Protein AF-A0A1J3FU46-F1 (afdb_monomer_lite)

Sequence (114 aa):
DDNSQCLSGSCDQKKKFPVMIVALVASAVVVALVALSLFLVFRKKKASSHVEATPRSPTTPLANVASTGISETSIETKRKRFTYSEVMQMTNNFQRALGEGGFGIVYHGNINGS

Structure (mmCIF, N/CA/C/O backbone):
data_AF-A0A1J3FU46-F1
#
_entry.id   AF-A0A1J3FU46-F1
#
loop_
_atom_site.group_PDB
_atom_site.id
_atom_site.type_symbol
_atom_site.label_atom_id
_atom_site.label_alt_id
_atom_site.label_comp_id
_atom_site.label_asym_id
_atom_site.label_entity_id
_atom_site.label_seq_id
_atom_site.pdbx_PDB_ins_code
_atom_site.Cartn_x
_atom_site.Cartn_y
_atom_site.Cartn_z
_atom_site.occupancy
_atom_site.B_iso_or_equiv
_atom_site.auth_seq_id
_atom_site.auth_comp_id
_atom_site.auth_asym_id
_atom_site.auth_atom_id
_atom_site.pdbx_PDB_model_num
ATOM 1 N N . ASP A 1 1 ? 51.677 -38.259 -35.559 1.00 41.69 1 ASP A N 1
ATOM 2 C CA . ASP A 1 1 ? 51.617 -37.342 -36.707 1.00 41.69 1 ASP A CA 1
ATOM 3 C C . ASP A 1 1 ? 50.624 -36.237 -36.441 1.00 41.69 1 ASP A C 1
ATOM 5 O O . ASP A 1 1 ? 49.433 -36.464 -36.252 1.00 41.69 1 ASP A O 1
ATOM 9 N N . ASP A 1 2 ? 51.215 -35.066 -36.280 1.00 46.03 2 ASP A N 1
ATOM 10 C CA . ASP A 1 2 ? 50.718 -33.869 -35.632 1.00 46.03 2 ASP A CA 1
ATOM 11 C C . ASP A 1 2 ? 49.887 -32.955 -36.547 1.00 46.03 2 ASP A C 1
ATOM 13 O O . ASP A 1 2 ? 50.133 -32.829 -37.742 1.00 46.03 2 ASP A O 1
ATOM 17 N N . ASN A 1 3 ? 48.929 -32.274 -35.913 1.00 53.28 3 ASN A N 1
ATOM 18 C CA . ASN A 1 3 ? 48.731 -30.823 -35.952 1.00 53.28 3 ASN A CA 1
ATOM 19 C C . ASN A 1 3 ? 48.934 -30.075 -37.287 1.00 53.28 3 ASN A C 1
ATOM 21 O O . ASN A 1 3 ? 50.060 -29.825 -37.708 1.00 53.28 3 ASN A O 1
ATOM 25 N N . SER A 1 4 ? 47.849 -29.519 -37.835 1.00 46.62 4 SER A N 1
ATOM 26 C CA . SER A 1 4 ? 47.632 -28.056 -37.891 1.00 46.62 4 SER A CA 1
ATOM 27 C C . SER A 1 4 ? 46.512 -27.717 -38.880 1.00 46.62 4 SER A C 1
ATOM 29 O O . SER A 1 4 ? 46.714 -27.516 -40.075 1.00 46.62 4 SER A O 1
ATOM 31 N N . GLN A 1 5 ? 45.290 -27.598 -38.360 1.00 42.50 5 GLN A N 1
ATOM 32 C CA . GLN A 1 5 ? 44.296 -26.749 -39.007 1.00 42.50 5 GLN A CA 1
ATOM 33 C C . GLN A 1 5 ? 44.757 -25.310 -38.789 1.00 42.50 5 GLN A C 1
ATOM 35 O O . GLN A 1 5 ? 44.608 -24.750 -37.703 1.00 42.50 5 GLN A O 1
ATOM 40 N N . CYS A 1 6 ? 45.409 -24.755 -39.808 1.00 43.12 6 CYS A N 1
ATOM 41 C CA . CYS A 1 6 ? 45.864 -23.377 -39.826 1.00 43.12 6 CYS A CA 1
ATOM 42 C C . CYS A 1 6 ? 44.670 -22.442 -39.619 1.00 43.12 6 CYS A C 1
ATOM 44 O O . CYS A 1 6 ? 43.856 -22.213 -40.513 1.00 43.12 6 CYS A O 1
ATOM 46 N N . LEU A 1 7 ? 44.592 -21.917 -38.399 1.00 48.31 7 LEU A N 1
ATOM 47 C CA . LEU A 1 7 ? 43.796 -20.763 -38.035 1.00 48.31 7 LEU A CA 1
ATOM 48 C C . LEU A 1 7 ? 44.147 -19.600 -38.963 1.00 48.31 7 LEU A C 1
ATOM 50 O O . LEU A 1 7 ? 45.314 -19.254 -39.125 1.00 48.31 7 LEU A O 1
ATOM 54 N N . SER A 1 8 ? 43.086 -19.044 -39.545 1.00 45.75 8 SER A N 1
ATOM 55 C CA . SER A 1 8 ? 42.919 -17.682 -40.045 1.00 45.75 8 SER A CA 1
ATOM 56 C C . SER A 1 8 ? 44.175 -16.996 -40.570 1.00 45.75 8 SER A C 1
ATOM 58 O O . SER A 1 8 ? 45.016 -16.508 -39.817 1.00 45.75 8 SER A O 1
ATOM 60 N N . GLY A 1 9 ? 44.220 -16.906 -41.899 1.00 40.44 9 GLY A N 1
ATOM 61 C CA . GLY A 1 9 ? 45.222 -16.183 -42.659 1.00 40.44 9 GLY A CA 1
ATOM 62 C C . GLY A 1 9 ? 45.630 -14.855 -42.025 1.00 40.44 9 GLY A C 1
ATOM 63 O O . GLY A 1 9 ? 44.808 -14.033 -41.622 1.00 40.44 9 GLY A O 1
ATOM 64 N N . SER A 1 10 ? 46.947 -14.676 -41.989 1.00 54.00 10 SER A N 1
ATOM 65 C CA . SER A 1 10 ? 47.622 -13.394 -41.869 1.00 54.00 10 SER A CA 1
ATOM 66 C C . SER A 1 10 ? 46.987 -12.386 -42.831 1.00 54.00 10 SER A C 1
ATOM 68 O O . SER A 1 10 ? 47.178 -12.466 -44.045 1.00 54.00 10 SER A O 1
ATOM 70 N N . CYS A 1 11 ? 46.213 -11.444 -42.295 1.00 48.00 11 CYS A N 1
ATOM 71 C CA . CYS A 1 11 ? 45.801 -10.265 -43.041 1.00 48.00 11 CYS A CA 1
ATOM 72 C C . CYS A 1 11 ? 46.848 -9.175 -42.823 1.00 48.00 11 CYS A C 1
ATOM 74 O O . CYS A 1 11 ? 46.941 -8.572 -41.754 1.00 48.00 11 CYS A O 1
ATOM 76 N N . ASP A 1 12 ? 47.631 -8.960 -43.876 1.00 47.19 12 ASP A N 1
ATOM 77 C CA . ASP A 1 12 ? 48.504 -7.818 -44.119 1.00 47.19 12 ASP A CA 1
ATOM 78 C C . ASP A 1 12 ? 48.023 -6.525 -43.429 1.00 47.19 12 ASP A C 1
ATOM 80 O O . ASP A 1 12 ? 47.017 -5.918 -43.808 1.00 47.19 12 ASP A O 1
ATOM 84 N N . GLN A 1 13 ? 48.793 -6.033 -42.456 1.00 55.44 13 GLN A N 1
ATOM 85 C CA . GLN A 1 13 ? 48.631 -4.673 -41.945 1.00 55.44 13 GLN A CA 1
ATOM 86 C C . GLN A 1 13 ? 49.185 -3.672 -42.965 1.00 55.44 13 GLN A C 1
ATOM 88 O O . GLN A 1 13 ? 50.327 -3.223 -42.874 1.00 55.44 13 GLN A O 1
ATOM 93 N N . LYS A 1 14 ? 48.370 -3.298 -43.957 1.00 52.94 14 LYS A N 1
ATOM 94 C CA . LYS A 1 14 ? 48.710 -2.259 -44.942 1.00 52.94 14 LYS A CA 1
ATOM 95 C C . LYS A 1 14 ? 47.691 -1.114 -44.883 1.00 52.94 14 LYS A C 1
ATOM 97 O O . LYS A 1 14 ? 46.681 -1.096 -45.571 1.00 52.94 14 LYS A O 1
ATOM 102 N N . LYS A 1 15 ? 48.023 -0.162 -43.997 1.00 57.56 15 LYS A N 1
ATOM 103 C CA . LYS A 1 15 ? 47.590 1.249 -43.862 1.00 57.56 15 LYS A CA 1
ATOM 104 C C . LYS A 1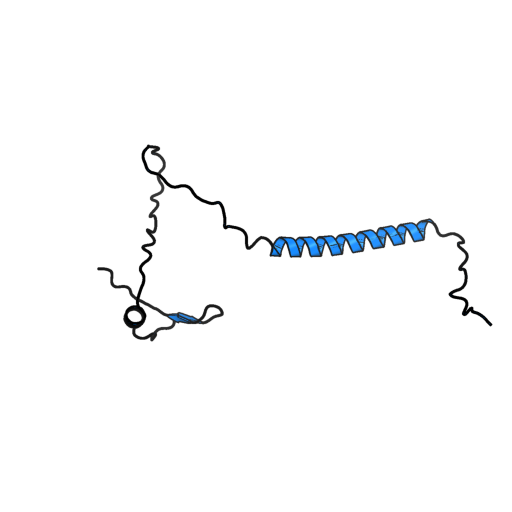 15 ? 46.086 1.575 -43.929 1.00 57.56 15 LYS A C 1
ATOM 106 O O . LYS A 1 15 ? 45.590 1.868 -45.007 1.00 57.56 15 LYS A O 1
ATOM 111 N N . LYS A 1 16 ? 45.457 1.778 -42.753 1.00 54.50 16 LYS A N 1
ATOM 112 C CA . LYS A 1 16 ? 44.463 2.853 -42.461 1.00 54.50 16 LYS A CA 1
ATOM 113 C C . LYS A 1 16 ? 44.500 3.250 -40.968 1.00 54.50 16 LYS A C 1
ATOM 115 O O . LYS A 1 16 ? 43.511 3.122 -40.252 1.00 54.50 16 LYS A O 1
ATOM 120 N N . PHE A 1 17 ? 45.652 3.738 -40.498 1.00 58.19 17 PHE A N 1
ATOM 121 C CA . PHE A 1 17 ? 45.865 4.216 -39.118 1.00 58.19 17 PHE A CA 1
ATOM 122 C C . PHE A 1 17 ? 44.756 5.148 -38.562 1.00 58.19 17 PHE A C 1
ATOM 124 O O . PHE A 1 17 ? 44.372 4.949 -37.412 1.00 58.19 17 PHE A O 1
ATOM 131 N N . PRO A 1 18 ? 44.161 6.097 -39.325 1.00 61.50 18 PRO A N 1
ATOM 132 C CA . PRO A 1 18 ? 43.103 6.944 -38.765 1.00 61.50 18 PRO A CA 1
ATOM 133 C C . PRO A 1 18 ? 41.774 6.205 -38.545 1.00 61.50 18 PRO A C 1
ATOM 135 O O . PRO A 1 18 ? 41.044 6.536 -37.619 1.00 61.50 18 PRO A O 1
ATOM 138 N N . VAL A 1 19 ? 41.451 5.179 -39.342 1.00 65.00 19 VAL A N 1
ATOM 139 C CA . VAL A 1 19 ? 40.153 4.481 -39.253 1.00 65.00 19 VAL A CA 1
ATOM 140 C C . VAL A 1 19 ? 40.101 3.562 -38.035 1.00 65.00 19 VAL A C 1
ATOM 142 O O . VAL A 1 19 ? 39.085 3.511 -37.350 1.00 65.00 19 VAL A O 1
ATOM 145 N N . MET A 1 20 ? 41.208 2.885 -37.723 1.00 63.28 20 MET A N 1
ATOM 146 C CA . MET A 1 20 ? 41.307 2.030 -36.536 1.00 63.28 20 MET A CA 1
ATOM 147 C C . MET A 1 20 ? 41.198 2.844 -35.238 1.00 63.28 20 MET A C 1
ATOM 149 O O . MET A 1 20 ? 40.526 2.419 -34.303 1.00 63.28 20 MET A O 1
ATOM 153 N N . ILE A 1 21 ? 41.794 4.041 -35.202 1.00 73.06 21 ILE A N 1
ATOM 154 C CA . ILE A 1 21 ? 41.716 4.944 -34.045 1.00 73.06 21 ILE A CA 1
ATOM 155 C C . ILE A 1 21 ? 40.300 5.512 -33.897 1.00 73.06 21 ILE A C 1
ATOM 157 O O . ILE A 1 21 ? 39.742 5.471 -32.805 1.00 73.06 21 ILE A O 1
ATOM 161 N N . VAL A 1 22 ? 39.684 5.989 -34.984 1.00 74.12 22 VAL A N 1
ATOM 162 C CA . VAL A 1 22 ? 38.312 6.526 -34.944 1.00 74.12 22 VAL A CA 1
AT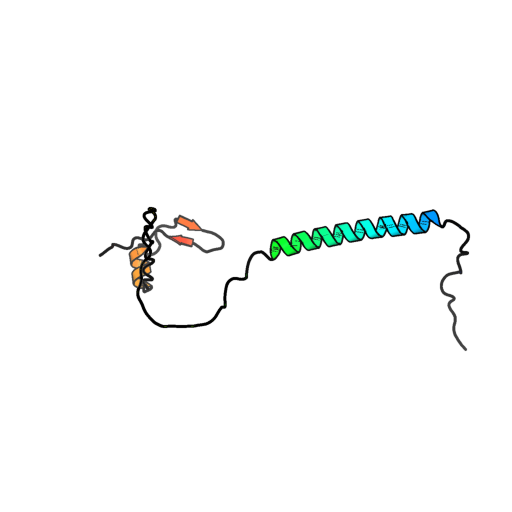OM 163 C C . VAL A 1 22 ? 37.305 5.450 -34.536 1.00 74.12 22 VAL A C 1
ATOM 165 O O . VAL A 1 22 ? 36.442 5.719 -33.705 1.00 74.12 22 VAL A O 1
ATOM 168 N N . ALA A 1 23 ? 37.440 4.223 -35.048 1.00 75.50 23 ALA A N 1
ATOM 169 C CA . ALA A 1 23 ? 36.586 3.104 -34.654 1.00 75.50 23 ALA A CA 1
ATOM 170 C C . ALA A 1 23 ? 36.743 2.751 -33.164 1.00 75.50 23 ALA A C 1
ATOM 172 O O . ALA A 1 23 ? 35.745 2.532 -32.477 1.00 75.50 23 ALA A O 1
ATOM 173 N N . LEU A 1 24 ? 37.976 2.757 -32.644 1.00 79.25 24 LEU A N 1
ATOM 174 C CA . LEU A 1 24 ? 38.250 2.497 -31.230 1.00 79.25 24 LEU A CA 1
ATOM 175 C C . LEU A 1 24 ? 37.648 3.583 -30.324 1.00 79.25 24 LEU A C 1
ATOM 177 O O . LEU A 1 24 ? 36.981 3.264 -29.341 1.00 79.25 24 LEU A O 1
ATOM 181 N N . VAL A 1 25 ? 37.835 4.860 -30.675 1.00 84.25 25 VAL A N 1
ATOM 182 C CA . VAL A 1 25 ? 37.299 5.999 -29.912 1.00 84.25 25 VAL A CA 1
ATOM 183 C C . VAL A 1 25 ? 35.770 6.010 -29.958 1.00 84.25 25 VAL A C 1
ATOM 185 O O . VAL A 1 25 ? 35.134 6.149 -28.915 1.00 84.25 25 VAL A O 1
ATOM 188 N N . ALA A 1 26 ? 35.167 5.789 -31.129 1.00 83.31 26 ALA A N 1
ATOM 189 C CA . ALA A 1 26 ? 33.714 5.705 -31.269 1.00 83.31 26 ALA A CA 1
ATOM 190 C C . ALA A 1 26 ? 33.127 4.563 -30.422 1.00 83.31 26 ALA A C 1
ATOM 192 O O . ALA A 1 26 ? 32.155 4.770 -29.695 1.00 83.31 26 ALA A O 1
ATOM 193 N N . SER A 1 27 ? 33.754 3.381 -30.443 1.00 87.25 27 SER A N 1
ATOM 194 C CA . SER A 1 27 ? 33.336 2.245 -29.615 1.00 87.25 27 SER A CA 1
ATOM 195 C C . SER A 1 27 ? 33.464 2.541 -28.117 1.00 87.25 27 SER A C 1
ATOM 197 O O . SER A 1 27 ? 32.563 2.207 -27.348 1.00 87.25 27 SER A O 1
ATOM 199 N N . ALA A 1 28 ? 34.557 3.178 -27.687 1.00 92.69 28 ALA A N 1
ATOM 200 C CA . ALA A 1 28 ? 34.778 3.514 -26.281 1.00 92.69 28 ALA A CA 1
ATOM 201 C C . ALA A 1 28 ? 33.726 4.503 -25.750 1.00 92.69 28 ALA A C 1
ATOM 203 O O . ALA A 1 28 ? 33.221 4.326 -24.641 1.00 92.69 28 ALA A O 1
ATOM 204 N N . VAL A 1 29 ? 33.342 5.500 -26.556 1.00 94.88 29 VAL A N 1
ATOM 205 C CA . VAL A 1 29 ? 32.295 6.470 -26.195 1.00 94.88 29 VAL A CA 1
ATOM 206 C C . VAL A 1 29 ? 30.945 5.776 -26.011 1.00 94.88 29 VAL A C 1
ATOM 208 O O . VAL A 1 29 ? 30.278 6.003 -25.003 1.00 94.88 29 VAL A O 1
ATOM 211 N N . VAL A 1 30 ? 30.554 4.887 -26.931 1.00 95.38 30 VAL A N 1
ATOM 212 C CA . VAL A 1 30 ? 29.283 4.148 -26.825 1.00 95.38 30 VAL A CA 1
ATOM 213 C C . VAL A 1 30 ? 29.250 3.290 -25.557 1.00 95.38 30 VAL A C 1
ATOM 215 O O . VAL A 1 30 ? 28.279 3.347 -24.802 1.00 95.38 30 VAL A O 1
ATOM 218 N N . VAL A 1 31 ? 30.326 2.549 -25.269 1.00 96.19 31 VAL A N 1
ATOM 219 C CA . VAL A 1 31 ? 30.424 1.718 -24.057 1.00 96.19 31 VAL A CA 1
ATOM 220 C C . VAL A 1 31 ? 30.350 2.571 -22.785 1.00 96.19 31 VAL A C 1
ATOM 222 O O . VAL A 1 31 ? 29.630 2.212 -21.851 1.00 96.19 31 VAL A O 1
ATOM 225 N N . ALA A 1 32 ? 31.025 3.724 -22.752 1.00 95.94 32 ALA A N 1
ATOM 226 C CA . ALA A 1 32 ? 30.989 4.635 -21.610 1.00 95.94 32 ALA A CA 1
ATOM 227 C C . ALA A 1 32 ? 29.579 5.197 -21.346 1.00 95.94 32 ALA A C 1
ATOM 229 O O . ALA A 1 32 ? 29.151 5.255 -20.192 1.00 95.94 32 ALA A O 1
ATOM 230 N N . LEU A 1 33 ? 28.826 5.557 -22.393 1.00 96.00 33 LEU A N 1
ATOM 231 C CA . LEU A 1 33 ? 27.446 6.045 -22.263 1.00 96.00 33 LEU A CA 1
ATOM 232 C C . LEU A 1 33 ? 26.493 4.960 -21.734 1.00 96.00 33 LEU A C 1
ATOM 234 O O . LEU A 1 33 ? 25.655 5.231 -20.866 1.00 96.00 33 LEU A O 1
ATOM 238 N N . VAL A 1 34 ? 26.640 3.716 -22.200 1.00 96.56 34 VAL A N 1
ATOM 239 C CA . VAL A 1 34 ? 25.855 2.574 -21.699 1.00 96.56 34 VAL A CA 1
ATOM 240 C C . VAL A 1 34 ? 26.191 2.287 -20.232 1.00 96.56 34 VAL A C 1
ATOM 242 O O . VAL A 1 34 ? 25.290 2.158 -19.406 1.00 96.56 34 VAL A O 1
ATOM 245 N N . ALA A 1 35 ? 27.473 2.266 -19.863 1.00 95.88 35 ALA A N 1
ATOM 246 C CA . ALA A 1 35 ? 27.884 2.065 -18.474 1.00 95.88 35 ALA A CA 1
ATOM 247 C C . ALA A 1 35 ? 27.378 3.187 -17.546 1.00 95.88 35 ALA A C 1
ATOM 249 O O . ALA A 1 35 ? 26.871 2.908 -16.458 1.00 95.88 35 ALA A O 1
ATOM 250 N N . LEU A 1 36 ? 27.458 4.450 -17.984 1.00 95.50 36 LEU A N 1
ATOM 251 C CA . LEU A 1 36 ? 26.989 5.603 -17.215 1.00 95.50 36 LEU A CA 1
ATOM 252 C C . LEU A 1 36 ? 25.468 5.582 -17.022 1.00 95.50 36 LEU A C 1
ATOM 254 O O . LEU A 1 36 ? 24.990 5.807 -15.911 1.00 95.50 36 LEU A O 1
ATOM 258 N N . SER A 1 37 ? 24.700 5.279 -18.071 1.00 93.06 37 SER A N 1
ATOM 259 C CA . SER A 1 37 ? 23.237 5.180 -17.976 1.00 93.06 37 SER A CA 1
ATOM 260 C C . SER A 1 37 ? 22.802 4.073 -17.011 1.00 93.06 37 SER A C 1
ATOM 262 O O . SER A 1 37 ? 21.983 4.330 -16.125 1.00 93.06 37 SER A O 1
ATOM 264 N N . LEU A 1 38 ? 23.416 2.886 -17.084 1.00 94.06 38 LEU A N 1
ATOM 265 C CA . LEU A 1 38 ? 23.199 1.810 -16.113 1.00 94.06 38 LEU A CA 1
ATOM 266 C C . LEU A 1 38 ? 23.550 2.266 -14.693 1.00 94.06 38 LEU A C 1
ATOM 268 O O . LEU A 1 38 ? 22.738 2.120 -13.780 1.00 94.06 38 LEU A O 1
ATOM 272 N N . PHE A 1 39 ? 24.722 2.872 -14.497 1.00 94.31 39 PHE A N 1
ATOM 273 C CA . PHE A 1 39 ? 25.167 3.360 -13.192 1.00 94.31 39 PHE A CA 1
ATOM 274 C C . PHE A 1 39 ? 24.203 4.387 -12.582 1.00 94.31 39 PHE A C 1
ATOM 276 O O . PHE A 1 39 ? 23.878 4.291 -11.399 1.00 94.31 39 PHE A O 1
ATOM 283 N N . LEU A 1 40 ? 23.685 5.334 -13.369 1.00 90.62 40 LEU A N 1
ATOM 284 C CA . LEU A 1 40 ? 22.703 6.321 -12.904 1.00 90.62 40 LEU A CA 1
ATOM 285 C C . LEU A 1 40 ? 21.364 5.674 -12.519 1.00 90.62 40 LEU A C 1
ATOM 287 O O . LEU A 1 40 ? 20.786 6.036 -11.491 1.00 90.62 40 LEU A O 1
ATOM 291 N N . VAL A 1 41 ? 20.896 4.683 -13.285 1.00 89.56 41 VAL A N 1
ATOM 292 C CA . VAL A 1 41 ? 19.693 3.898 -12.951 1.00 89.56 41 VAL A CA 1
ATOM 293 C C . VAL A 1 41 ? 19.907 3.096 -11.663 1.00 89.56 41 VAL A C 1
ATOM 295 O O . VAL A 1 41 ? 19.050 3.109 -10.777 1.00 89.56 41 VAL A O 1
ATOM 298 N N . PHE A 1 42 ? 21.067 2.451 -11.505 1.00 83.62 42 PHE A N 1
ATOM 299 C CA . PHE A 1 42 ? 21.412 1.710 -10.291 1.00 83.62 42 PHE A CA 1
ATOM 300 C C . PHE A 1 42 ? 21.580 2.623 -9.071 1.00 83.62 42 PHE A C 1
ATOM 302 O O . PHE A 1 42 ? 21.168 2.241 -7.980 1.00 83.62 42 PHE A O 1
ATOM 309 N N . ARG A 1 43 ? 22.123 3.837 -9.224 1.00 81.81 43 ARG A N 1
ATOM 310 C CA . ARG A 1 43 ? 22.207 4.818 -8.126 1.00 81.81 43 ARG A CA 1
ATOM 311 C C . ARG A 1 43 ? 20.840 5.341 -7.716 1.00 81.81 43 ARG A C 1
ATOM 313 O O . ARG A 1 43 ? 20.575 5.418 -6.522 1.00 81.81 43 ARG A O 1
ATOM 320 N N . LYS A 1 44 ? 19.952 5.628 -8.675 1.00 65.69 44 LYS A N 1
ATOM 321 C CA . LYS A 1 44 ? 18.563 6.013 -8.374 1.00 65.69 44 LYS A CA 1
ATOM 322 C C . LYS A 1 44 ? 17.812 4.923 -7.610 1.00 65.69 44 LYS A C 1
ATOM 324 O O . LYS A 1 44 ? 17.002 5.240 -6.750 1.00 65.69 44 LYS A O 1
ATOM 329 N N . LYS A 1 45 ? 18.127 3.651 -7.867 1.00 61.31 45 LYS A N 1
ATOM 330 C CA . LYS A 1 45 ? 17.550 2.515 -7.137 1.00 61.31 45 LYS A CA 1
ATOM 331 C C . LYS A 1 45 ? 18.112 2.314 -5.723 1.00 61.31 45 LYS A C 1
ATOM 333 O O . LYS A 1 45 ? 17.479 1.619 -4.941 1.00 61.31 45 LYS A O 1
ATOM 338 N N . LYS A 1 46 ? 19.258 2.912 -5.373 1.00 58.38 46 LYS A N 1
ATOM 339 C CA . LYS A 1 46 ? 19.923 2.736 -4.065 1.00 58.38 46 LYS A CA 1
ATOM 340 C C . LYS A 1 46 ? 19.686 3.879 -3.066 1.00 58.38 46 LYS A C 1
ATOM 342 O O . LYS A 1 46 ? 20.242 3.841 -1.977 1.00 58.38 46 LYS A O 1
ATOM 347 N N . ALA A 1 47 ? 18.857 4.872 -3.398 1.00 52.94 47 ALA A N 1
ATOM 348 C CA . ALA A 1 47 ? 18.473 5.947 -2.472 1.00 52.94 47 ALA A CA 1
ATOM 349 C C . ALA A 1 47 ? 17.272 5.591 -1.567 1.00 52.94 47 ALA A C 1
ATOM 351 O O . ALA A 1 47 ? 16.715 6.461 -0.906 1.00 52.94 47 ALA A O 1
ATOM 352 N N . SER A 1 48 ? 16.874 4.319 -1.516 1.00 54.72 48 SER A N 1
ATOM 353 C CA . SER A 1 48 ? 15.957 3.805 -0.501 1.00 54.72 48 SER A CA 1
ATOM 354 C C . SER A 1 48 ? 16.651 2.646 0.210 1.00 54.72 48 SER A C 1
ATOM 356 O O . SER A 1 48 ? 17.178 1.757 -0.457 1.00 54.72 48 SER A O 1
ATOM 358 N N . SER A 1 49 ? 16.668 2.704 1.542 1.00 51.72 49 SER A N 1
ATOM 359 C CA . SER A 1 49 ? 17.314 1.782 2.491 1.00 51.72 49 SER A CA 1
ATOM 360 C C . SER A 1 49 ? 18.769 2.089 2.866 1.00 51.72 49 SER A C 1
ATOM 362 O O . SER A 1 49 ? 19.685 1.392 2.445 1.00 51.72 49 SER A O 1
ATOM 364 N N . HIS A 1 50 ? 18.957 3.086 3.745 1.00 41.53 50 HIS A N 1
ATOM 365 C CA . HIS A 1 50 ? 19.804 2.941 4.943 1.00 41.53 50 HIS A CA 1
ATOM 366 C C . HIS A 1 50 ? 19.551 4.083 5.950 1.00 41.53 50 HIS A C 1
ATOM 368 O O . HIS A 1 50 ? 20.257 5.089 5.957 1.00 41.53 50 HIS A O 1
ATOM 374 N N . VAL A 1 51 ? 18.570 3.914 6.838 1.00 43.06 51 VAL A N 1
ATOM 375 C CA . VAL A 1 51 ? 18.665 4.470 8.195 1.00 43.06 51 VAL A CA 1
ATOM 376 C C . VAL A 1 51 ? 18.238 3.367 9.147 1.00 43.06 51 VAL A C 1
ATOM 378 O O . VAL A 1 51 ? 17.053 3.212 9.397 1.00 43.06 51 VAL A O 1
ATOM 381 N N . GLU A 1 52 ? 19.200 2.593 9.643 1.00 43.25 52 GLU A N 1
ATOM 382 C CA . GLU A 1 52 ? 19.263 2.268 11.067 1.00 43.25 52 GLU A CA 1
ATOM 383 C C . GLU A 1 52 ? 20.658 1.745 11.421 1.00 43.25 52 GLU A C 1
ATOM 385 O O . GLU A 1 52 ? 21.195 0.894 10.718 1.00 43.25 52 GLU A O 1
ATOM 390 N N . ALA A 1 53 ? 21.201 2.286 12.514 1.00 43.47 53 ALA A N 1
ATOM 391 C CA . ALA A 1 53 ? 22.079 1.653 13.504 1.00 43.47 53 ALA A CA 1
ATOM 392 C C . ALA A 1 53 ? 23.217 2.594 13.923 1.00 43.47 53 ALA A C 1
ATOM 394 O O . ALA A 1 53 ? 24.359 2.457 13.489 1.00 43.47 53 ALA A O 1
ATOM 395 N N . THR A 1 54 ? 22.915 3.500 14.855 1.00 40.38 54 THR A N 1
ATOM 396 C CA . THR A 1 54 ? 23.931 3.994 15.793 1.00 40.38 54 THR A CA 1
ATOM 397 C C . THR A 1 54 ? 23.515 3.593 17.211 1.00 40.38 54 THR A C 1
ATOM 399 O O . THR A 1 54 ? 22.365 3.842 17.584 1.00 40.38 54 THR A O 1
ATOM 402 N N . PRO A 1 55 ? 24.380 2.941 18.012 1.00 51.72 55 PRO A N 1
ATOM 403 C CA . PRO A 1 55 ? 23.984 2.349 19.284 1.00 51.72 55 PRO A CA 1
ATOM 404 C C . PRO A 1 55 ? 24.156 3.318 20.465 1.00 51.72 55 PRO A C 1
ATOM 406 O O . PRO A 1 55 ? 25.188 3.961 20.597 1.00 51.72 55 PRO A O 1
ATOM 409 N N . ARG A 1 56 ? 23.167 3.279 21.369 1.00 42.81 56 ARG A N 1
ATOM 410 C CA . ARG A 1 56 ? 23.267 3.352 22.843 1.00 42.81 56 ARG A CA 1
ATOM 411 C C . ARG A 1 56 ? 23.965 4.576 23.478 1.00 42.81 56 ARG A C 1
ATOM 413 O O . ARG A 1 56 ? 25.183 4.648 23.512 1.00 42.81 56 ARG A O 1
ATOM 420 N N . SER A 1 57 ? 23.193 5.383 24.216 1.00 32.19 57 SER A N 1
ATOM 421 C CA . SER A 1 57 ? 23.473 5.603 25.650 1.00 32.19 57 SER A CA 1
ATOM 422 C C . SER A 1 57 ? 22.268 6.191 26.416 1.00 32.19 57 SER A C 1
ATOM 424 O O . SER A 1 57 ? 21.517 6.975 25.837 1.00 32.19 57 SER A O 1
ATOM 426 N N . PRO A 1 58 ? 22.053 5.813 27.693 1.00 60.25 58 PRO A N 1
ATOM 427 C CA . PRO A 1 58 ? 21.031 6.375 28.581 1.00 60.25 58 PRO A CA 1
ATOM 428 C C . PRO A 1 58 ? 21.581 7.529 29.450 1.00 60.25 58 PRO A C 1
ATOM 430 O O . PRO A 1 58 ? 22.796 7.611 29.629 1.00 60.25 58 PRO A O 1
ATOM 433 N N . THR A 1 59 ? 20.676 8.315 30.071 1.00 36.81 59 THR A N 1
ATOM 434 C CA . THR A 1 59 ? 20.800 9.056 31.370 1.00 36.81 59 THR A CA 1
ATOM 435 C C . THR A 1 59 ? 20.496 10.579 31.325 1.00 36.81 59 THR A C 1
ATOM 437 O O . THR A 1 59 ? 21.394 11.371 31.089 1.00 36.81 59 THR A O 1
ATOM 440 N N . THR A 1 60 ? 19.228 10.941 31.616 1.00 41.75 60 THR A N 1
ATOM 441 C CA . THR A 1 60 ? 18.684 12.055 32.471 1.00 41.75 60 THR A CA 1
ATOM 442 C C . THR A 1 60 ? 19.177 13.537 32.305 1.00 41.75 60 THR A C 1
ATOM 444 O O . THR A 1 60 ? 19.923 13.811 31.379 1.00 41.75 60 THR A O 1
ATOM 447 N N . PRO A 1 61 ? 18.650 14.555 33.046 1.00 58.12 61 PRO A N 1
ATOM 448 C CA . PRO A 1 61 ? 17.781 15.616 32.504 1.00 58.12 61 PRO A CA 1
ATOM 449 C C . PRO A 1 61 ? 18.368 17.050 32.635 1.00 58.12 61 PRO A C 1
ATOM 451 O O . PRO A 1 61 ? 19.421 17.239 33.231 1.00 58.12 61 PRO A O 1
ATOM 454 N N . LEU A 1 62 ? 17.598 18.057 32.182 1.00 43.22 62 LEU A N 1
ATOM 455 C CA . LEU A 1 62 ? 17.714 19.504 32.480 1.00 43.22 62 LEU A CA 1
ATOM 456 C C . LEU A 1 62 ? 18.657 20.341 31.584 1.00 43.22 62 LEU A C 1
ATOM 458 O O . LEU A 1 62 ? 19.871 20.282 31.716 1.00 43.22 62 LEU A O 1
ATOM 462 N N . ALA A 1 63 ? 18.065 21.195 30.737 1.00 40.69 63 ALA A N 1
ATOM 463 C CA . ALA A 1 63 ? 18.196 22.664 30.771 1.00 40.69 63 ALA A CA 1
ATOM 464 C C . ALA A 1 63 ? 17.972 23.320 29.38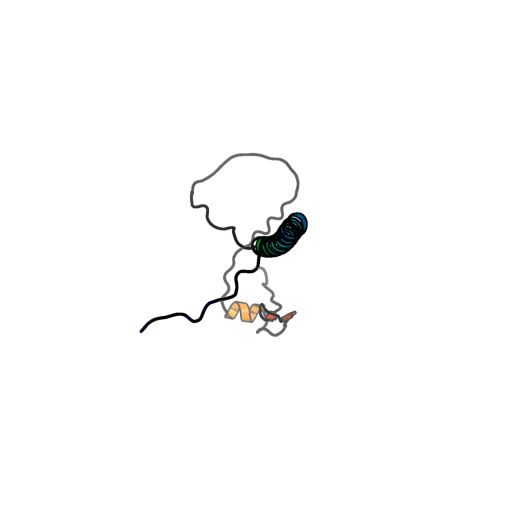3 1.00 40.69 63 ALA A C 1
ATOM 466 O O . ALA A 1 63 ? 18.794 23.217 28.483 1.00 40.69 63 ALA A O 1
ATOM 467 N N . ASN A 1 64 ? 16.862 24.053 29.276 1.00 51.12 64 ASN A N 1
ATOM 468 C CA . ASN A 1 64 ? 16.769 25.431 28.776 1.00 51.12 64 ASN A CA 1
ATOM 469 C C . ASN A 1 64 ? 17.343 25.769 27.382 1.00 51.12 64 ASN A C 1
ATOM 471 O O . ASN A 1 64 ? 18.488 26.191 27.296 1.00 51.12 64 ASN A O 1
ATOM 475 N N . VAL A 1 65 ? 16.489 25.836 26.351 1.00 43.06 65 VAL A N 1
ATOM 476 C CA . VAL A 1 65 ? 16.501 26.954 25.381 1.00 43.06 65 VAL A CA 1
ATOM 477 C C . VAL A 1 65 ? 15.063 27.211 24.923 1.00 43.06 65 VAL A C 1
ATOM 479 O O . VAL A 1 65 ? 14.428 26.355 24.314 1.00 43.06 65 VAL A O 1
ATOM 482 N N . ALA A 1 66 ? 14.541 28.389 25.259 1.00 52.72 66 ALA A N 1
ATOM 483 C CA . ALA A 1 66 ? 13.290 28.917 24.730 1.00 52.72 66 ALA A CA 1
ATOM 484 C C . ALA A 1 66 ? 13.543 29.659 23.406 1.00 52.72 66 ALA A C 1
ATOM 486 O O . ALA A 1 66 ? 14.626 30.215 23.218 1.00 52.72 66 ALA A O 1
ATOM 487 N N . SER A 1 67 ? 12.488 29.758 22.585 1.00 44.41 67 SER A N 1
ATOM 488 C CA . SER A 1 67 ? 12.356 30.405 21.257 1.00 44.41 67 SER A CA 1
ATOM 489 C C . SER A 1 67 ? 12.428 29.373 20.12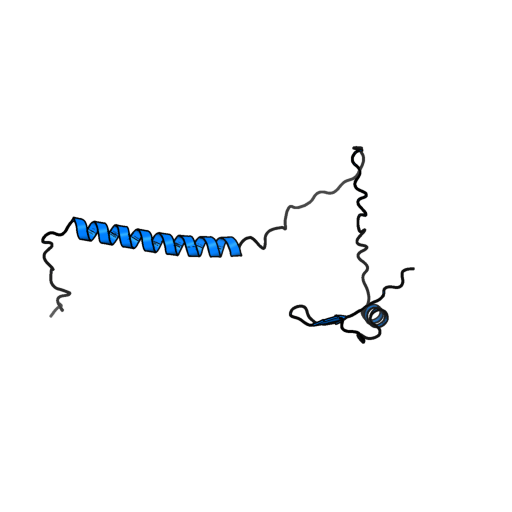8 1.00 44.41 67 SER A C 1
ATOM 491 O O . SER A 1 67 ? 13.475 28.812 19.847 1.00 44.41 67 SER A O 1
ATOM 493 N N . THR A 1 68 ? 11.355 29.064 19.407 1.00 39.50 68 THR A N 1
ATOM 494 C CA . THR A 1 68 ? 10.591 30.005 18.579 1.00 39.50 68 THR A CA 1
ATOM 495 C C . THR A 1 68 ? 9.265 29.340 18.203 1.00 39.50 68 THR A C 1
ATOM 497 O O . THR A 1 68 ? 9.218 28.132 17.991 1.00 39.50 68 THR A O 1
ATOM 500 N N . GLY A 1 69 ? 8.184 30.120 18.155 1.00 52.12 69 GLY A N 1
ATOM 501 C CA . GLY A 1 69 ? 6.831 29.635 17.911 1.00 52.12 69 GLY A CA 1
ATOM 502 C C . GLY A 1 69 ? 6.670 28.868 16.600 1.00 52.12 69 GLY A C 1
ATOM 503 O O . GLY A 1 69 ? 6.584 29.457 15.531 1.00 52.12 69 GLY A O 1
ATOM 504 N N . ILE A 1 70 ? 6.522 27.558 16.726 1.00 53.94 70 ILE A N 1
ATOM 505 C CA . ILE A 1 70 ? 5.552 26.760 15.988 1.00 53.94 70 ILE A CA 1
ATOM 506 C C . ILE A 1 70 ? 4.915 25.911 17.076 1.00 53.94 70 ILE A C 1
ATOM 508 O O . ILE A 1 70 ? 5.617 25.264 17.849 1.00 53.94 70 ILE A O 1
ATOM 512 N N . SER A 1 71 ? 3.595 25.973 17.212 1.00 47.97 71 SER A N 1
ATOM 513 C CA . SER A 1 71 ? 2.852 25.024 18.029 1.00 47.97 71 SER A CA 1
ATOM 514 C C . SER A 1 71 ? 3.043 23.645 17.407 1.00 47.97 71 SER A C 1
ATOM 516 O O . SER A 1 71 ? 2.243 23.210 16.577 1.00 47.97 71 SER A O 1
ATOM 518 N N . GLU A 1 72 ? 4.145 22.990 17.763 1.00 48.41 72 GLU A N 1
ATOM 519 C CA . GLU A 1 72 ? 4.338 21.568 17.588 1.00 48.41 72 GLU A CA 1
ATOM 520 C C . GLU A 1 72 ? 3.249 20.911 18.429 1.00 48.41 72 GLU A C 1
ATOM 522 O O . GLU A 1 72 ? 3.406 20.622 19.615 1.00 48.41 72 GLU A O 1
ATOM 527 N N . THR A 1 73 ? 2.090 20.703 17.807 1.00 52.03 73 THR A N 1
ATOM 528 C CA . THR A 1 73 ? 1.211 19.604 18.172 1.00 52.03 73 THR A CA 1
ATOM 529 C C . THR A 1 73 ? 2.027 18.353 17.901 1.00 52.03 73 THR A C 1
ATOM 531 O O . THR A 1 73 ? 1.934 17.729 16.849 1.00 52.03 73 THR A O 1
ATOM 534 N N . SER A 1 74 ? 2.929 18.041 18.832 1.00 56.31 74 SER A N 1
ATOM 535 C CA . SER A 1 74 ? 3.548 16.738 18.913 1.00 56.31 74 SER A CA 1
ATOM 536 C C . SER A 1 74 ? 2.374 15.772 18.941 1.00 56.31 74 SER A C 1
ATOM 538 O O . SER A 1 74 ? 1.596 15.733 19.894 1.00 56.31 74 SER A O 1
ATOM 540 N N . ILE A 1 75 ? 2.145 15.080 17.823 1.00 63.44 75 ILE A N 1
ATOM 541 C CA . ILE A 1 75 ? 1.222 13.958 17.796 1.00 63.44 75 ILE A CA 1
ATOM 542 C C . ILE A 1 75 ? 1.896 12.942 18.704 1.00 63.44 75 ILE A C 1
ATOM 544 O O . ILE A 1 75 ? 2.756 12.173 18.270 1.00 63.44 75 ILE A O 1
ATOM 548 N N . GLU A 1 76 ? 1.579 13.017 19.995 1.00 60.94 76 GLU A N 1
ATOM 549 C CA . GLU A 1 76 ? 1.989 12.050 20.989 1.00 60.94 76 GLU A CA 1
ATOM 550 C C . GLU A 1 76 ? 1.406 10.727 20.511 1.00 60.94 76 GLU A C 1
ATOM 552 O O . GLU A 1 76 ? 0.225 10.423 20.684 1.00 60.94 76 GLU A O 1
ATOM 557 N N . THR A 1 77 ? 2.225 9.968 19.789 1.00 65.00 77 THR A N 1
ATOM 558 C CA . THR A 1 77 ? 1.808 8.696 19.229 1.00 65.00 77 THR A CA 1
ATOM 559 C C . THR A 1 77 ? 1.780 7.729 20.395 1.00 65.00 77 THR A C 1
ATOM 561 O O . THR A 1 77 ? 2.754 7.028 20.676 1.00 65.00 77 THR A O 1
ATOM 564 N N . LYS A 1 78 ? 0.663 7.725 21.126 1.00 71.19 78 LYS A N 1
ATOM 565 C CA . LYS A 1 78 ? 0.387 6.735 22.158 1.00 71.19 78 LYS A CA 1
ATOM 566 C C . LYS A 1 78 ? 0.334 5.383 21.459 1.00 71.19 78 LYS A C 1
ATOM 568 O O . LYS A 1 78 ? -0.670 5.022 20.847 1.00 71.19 78 LYS A O 1
ATOM 573 N N . ARG A 1 79 ? 1.437 4.631 21.509 1.00 80.38 79 ARG A N 1
ATOM 574 C CA . ARG A 1 79 ? 1.460 3.240 21.047 1.00 80.38 79 ARG A CA 1
ATOM 575 C C . ARG A 1 79 ? 0.572 2.422 21.979 1.00 80.38 79 ARG A C 1
ATOM 577 O O . ARG A 1 79 ? 1.027 1.955 23.019 1.00 80.38 79 ARG A O 1
ATOM 584 N N . LYS A 1 80 ? -0.694 2.256 21.606 1.00 85.94 80 LYS A N 1
ATOM 585 C CA . LYS A 1 80 ? -1.633 1.362 22.281 1.00 85.94 80 LYS A CA 1
ATOM 586 C C . LYS A 1 80 ? -1.626 0.012 21.569 1.00 85.94 80 LYS A C 1
ATOM 588 O O . LYS A 1 80 ? -1.683 -0.053 20.343 1.00 85.94 80 LYS A O 1
ATOM 593 N N . ARG A 1 81 ? -1.508 -1.068 22.340 1.00 91.25 81 ARG A N 1
ATOM 594 C CA . ARG A 1 81 ? -1.718 -2.432 21.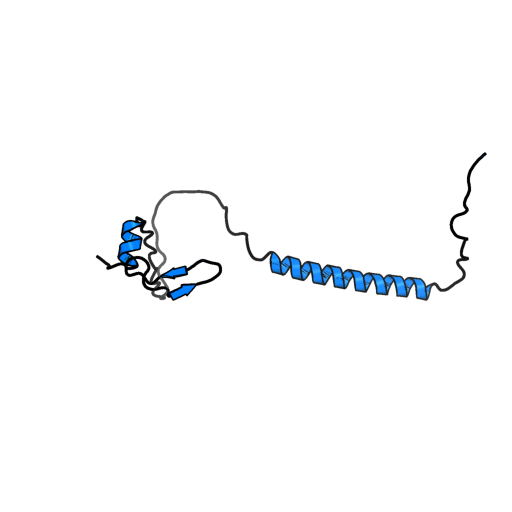844 1.00 91.25 81 ARG A CA 1
ATOM 595 C C . ARG A 1 81 ? -3.201 -2.755 21.970 1.00 91.25 81 ARG A C 1
ATOM 597 O O . ARG A 1 81 ? -3.787 -2.450 23.004 1.00 91.25 81 ARG A O 1
ATOM 604 N N . PHE A 1 82 ? -3.760 -3.372 20.938 1.00 91.25 82 PHE A N 1
ATOM 605 C CA . PHE A 1 82 ? -5.136 -3.850 20.921 1.00 91.25 82 PHE A CA 1
ATOM 606 C C . PHE A 1 82 ? -5.142 -5.359 20.713 1.00 91.25 82 PHE A C 1
ATOM 608 O O . PHE A 1 82 ? -4.367 -5.902 19.923 1.00 91.25 82 PHE A O 1
ATOM 615 N N . THR A 1 83 ? -6.020 -6.029 21.436 1.00 96.19 83 THR A N 1
ATOM 616 C CA . THR A 1 83 ? -6.396 -7.419 21.205 1.00 96.19 83 THR 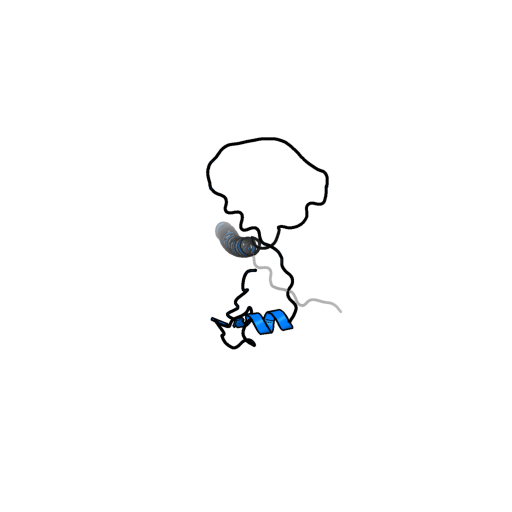A CA 1
ATOM 617 C C . THR A 1 83 ? -7.226 -7.536 19.929 1.00 96.19 83 THR A C 1
ATOM 619 O O . THR A 1 83 ? -7.831 -6.569 19.462 1.00 96.19 83 THR A O 1
ATOM 622 N N . TYR A 1 84 ? -7.302 -8.739 19.363 1.00 96.56 84 TYR A N 1
ATOM 623 C CA . TYR A 1 84 ? -8.120 -8.976 18.172 1.00 96.56 84 TYR A CA 1
ATOM 624 C C . TYR A 1 84 ? -9.607 -8.661 18.409 1.00 96.56 84 TYR A C 1
ATOM 626 O O . TYR A 1 84 ? -10.246 -8.065 17.548 1.00 96.56 84 TYR A O 1
ATOM 634 N N . SER A 1 85 ? -10.141 -8.986 19.592 1.00 96.31 85 SER A N 1
ATOM 635 C CA . SER A 1 85 ? -11.519 -8.656 19.978 1.00 96.31 85 SER A CA 1
ATOM 636 C C . SER A 1 85 ? -11.781 -7.152 19.980 1.00 96.31 85 SER A C 1
ATOM 638 O O . SER A 1 85 ? -12.817 -6.715 19.484 1.00 96.31 85 SER A O 1
ATOM 640 N N . GLU A 1 86 ? -10.834 -6.349 20.472 1.00 95.31 86 GLU A N 1
ATOM 641 C CA . GLU A 1 86 ? -10.944 -4.889 20.407 1.00 95.31 86 GLU A CA 1
ATOM 642 C C . GLU A 1 86 ? -10.913 -4.410 18.954 1.00 95.31 86 GLU A C 1
ATOM 644 O O . GLU A 1 86 ? -11.717 -3.566 18.576 1.00 95.31 86 GLU A O 1
ATOM 649 N N . VAL A 1 87 ? -10.039 -4.966 18.107 1.00 95.69 87 VAL A N 1
ATOM 650 C CA . VAL A 1 87 ? -10.006 -4.628 16.671 1.00 95.69 87 VAL A CA 1
ATOM 651 C C . VAL A 1 87 ? -11.334 -4.964 15.991 1.00 95.69 87 VAL A C 1
ATOM 653 O O . VAL A 1 87 ? -11.861 -4.146 15.235 1.00 95.69 87 VAL A O 1
ATOM 656 N N . MET A 1 88 ? -11.917 -6.124 16.297 1.00 95.88 88 MET A N 1
ATOM 657 C CA . MET A 1 88 ? -13.240 -6.518 15.811 1.00 95.88 88 MET A CA 1
ATOM 658 C C . MET A 1 88 ? -14.317 -5.523 16.252 1.00 95.88 88 MET A C 1
ATOM 660 O O . MET A 1 88 ? -15.122 -5.086 15.434 1.00 95.88 88 MET A O 1
ATOM 664 N N . GLN A 1 89 ? -14.302 -5.108 17.519 1.00 95.44 89 GLN A N 1
ATOM 665 C CA . GLN A 1 89 ? -15.255 -4.135 18.047 1.00 95.44 89 GLN A CA 1
ATOM 666 C C . GLN A 1 89 ? -15.095 -2.759 17.385 1.00 95.44 89 GLN A C 1
ATOM 668 O O . GLN A 1 89 ? -16.079 -2.171 16.940 1.00 95.44 89 GLN A O 1
ATOM 673 N N . MET A 1 90 ? -13.861 -2.265 17.265 1.00 95.12 90 MET A N 1
ATOM 674 C CA . MET A 1 90 ? -13.560 -0.953 16.684 1.00 95.12 90 MET A CA 1
ATOM 675 C C . MET A 1 90 ? -13.927 -0.880 15.198 1.00 95.12 90 MET A C 1
ATOM 677 O O . MET A 1 90 ? -14.319 0.183 14.726 1.00 95.12 90 MET A O 1
ATOM 681 N N . THR A 1 91 ? -13.829 -1.996 14.470 1.00 96.69 91 THR A N 1
ATOM 682 C CA . THR A 1 91 ? -14.145 -2.094 13.031 1.00 96.69 91 THR A CA 1
ATOM 683 C C . THR A 1 91 ? -15.559 -2.603 12.736 1.00 96.69 91 THR A C 1
ATOM 685 O O . THR A 1 91 ? -15.903 -2.802 11.569 1.00 96.69 91 THR A O 1
ATOM 688 N N . ASN A 1 92 ? -16.383 -2.830 13.769 1.00 96.19 92 ASN A N 1
ATOM 689 C CA . ASN A 1 92 ? -17.704 -3.454 13.650 1.00 96.19 92 ASN A CA 1
ATOM 690 C C . ASN A 1 92 ? -17.656 -4.763 12.834 1.00 96.19 92 ASN A C 1
ATOM 692 O O . ASN A 1 92 ? -18.364 -4.928 11.841 1.00 96.19 92 ASN A O 1
ATOM 696 N N . ASN A 1 93 ? -16.769 -5.680 13.228 1.00 97.06 93 ASN A N 1
ATOM 697 C CA . ASN A 1 93 ? -16.477 -6.935 12.532 1.00 97.06 93 ASN A CA 1
ATOM 698 C C . ASN A 1 93 ? -16.054 -6.738 11.067 1.00 97.06 93 ASN A C 1
ATOM 700 O O . ASN A 1 93 ? -16.526 -7.454 10.187 1.00 97.06 93 ASN A O 1
ATOM 704 N N . PHE A 1 94 ? -15.172 -5.766 10.804 1.00 97.06 94 PHE A N 1
ATOM 705 C CA . PHE A 1 94 ? -14.643 -5.480 9.465 1.00 97.06 94 PHE A CA 1
ATOM 706 C C . PHE A 1 94 ? -15.731 -5.187 8.406 1.00 97.06 94 PHE A C 1
ATOM 708 O O . PHE A 1 94 ? -15.567 -5.494 7.231 1.00 97.06 94 PHE A O 1
ATOM 715 N N . GLN A 1 95 ? -16.858 -4.572 8.787 1.00 97.00 95 GLN A N 1
ATOM 716 C CA . GLN A 1 95 ? -17.981 -4.339 7.860 1.00 97.00 95 GLN A CA 1
ATOM 717 C C . GLN A 1 95 ? -17.695 -3.302 6.765 1.00 97.00 95 GLN A C 1
ATOM 719 O O . GLN A 1 95 ? -18.236 -3.400 5.666 1.00 97.00 95 GLN A O 1
ATOM 724 N N . ARG A 1 96 ? -16.886 -2.274 7.059 1.00 97.69 96 ARG A N 1
ATOM 725 C CA . ARG A 1 96 ? -16.686 -1.127 6.158 1.00 97.69 96 ARG A CA 1
ATOM 726 C C . ARG A 1 96 ? -15.250 -1.051 5.652 1.00 97.69 96 ARG A C 1
ATOM 728 O O . ARG A 1 96 ? -14.399 -0.440 6.300 1.00 97.69 96 ARG A O 1
ATOM 735 N N . ALA A 1 97 ? -15.004 -1.627 4.480 1.00 97.44 97 ALA A N 1
ATOM 736 C CA . ALA A 1 97 ? -13.760 -1.434 3.745 1.00 97.44 97 ALA A CA 1
ATOM 737 C C . ALA A 1 97 ? -13.689 -0.012 3.158 1.00 97.44 97 ALA A C 1
ATOM 739 O O . ALA A 1 97 ? -14.677 0.529 2.662 1.00 97.44 97 ALA A O 1
ATOM 740 N N . LEU A 1 98 ? -12.512 0.597 3.240 1.00 97.56 98 LEU A N 1
ATOM 741 C CA . LEU A 1 98 ? -12.177 1.902 2.671 1.00 97.56 98 LEU A CA 1
ATOM 742 C C . LEU A 1 98 ? -11.384 1.760 1.365 1.00 97.56 98 LEU A C 1
ATOM 744 O O . LEU A 1 98 ? -11.424 2.658 0.529 1.00 97.56 98 LEU A O 1
ATOM 748 N N . GLY A 1 99 ? -10.681 0.641 1.185 1.00 97.25 99 GLY A N 1
ATOM 749 C CA . GLY A 1 99 ? -9.924 0.331 -0.022 1.00 97.25 99 GLY A CA 1
ATOM 750 C C . GLY A 1 99 ? -9.141 -0.973 0.106 1.00 97.25 99 GLY A C 1
ATOM 751 O O . GLY A 1 99 ? -8.965 -1.495 1.207 1.00 97.25 99 GLY A O 1
ATOM 752 N N . GLU A 1 100 ? -8.663 -1.476 -1.027 1.00 98.25 100 GLU A N 1
ATOM 753 C CA . GLU A 1 100 ? -7.870 -2.700 -1.140 1.00 98.25 100 GLU A CA 1
ATOM 754 C C . GLU A 1 100 ? -6.699 -2.474 -2.106 1.00 98.25 100 GLU A C 1
ATOM 756 O O . GLU A 1 100 ? -6.831 -1.768 -3.107 1.00 98.25 100 GLU A O 1
ATOM 761 N N . GLY A 1 101 ? -5.538 -3.057 -1.805 1.00 97.00 101 GLY A N 1
ATOM 762 C CA . GLY A 1 101 ? -4.367 -3.002 -2.676 1.00 97.00 101 GLY A CA 1
ATOM 763 C C . GLY A 1 101 ? -3.236 -3.908 -2.194 1.00 97.00 101 GLY A C 1
ATOM 764 O O . GLY A 1 101 ? -3.443 -4.801 -1.379 1.00 97.00 101 GLY A O 1
ATOM 765 N N . GLY A 1 102 ? -2.006 -3.651 -2.649 1.00 97.88 102 GLY A N 1
ATOM 766 C CA . GLY A 1 102 ? -0.828 -4.472 -2.308 1.00 97.88 102 GLY A CA 1
ATOM 767 C C . GLY A 1 102 ? -0.457 -4.521 -0.816 1.00 97.88 102 GLY A C 1
ATOM 768 O O . GLY A 1 102 ? 0.390 -5.316 -0.426 1.00 97.88 102 GLY A O 1
ATOM 769 N N . PHE A 1 103 ? -1.095 -3.696 0.015 1.00 92.69 103 PHE A N 1
ATOM 770 C CA . PHE A 1 103 ? -0.935 -3.671 1.471 1.00 92.69 103 PHE A CA 1
ATOM 771 C C . PHE A 1 103 ? -2.080 -4.382 2.218 1.00 92.69 103 PHE A C 1
ATOM 773 O O . PHE A 1 103 ? -2.074 -4.417 3.446 1.00 92.69 103 PHE A O 1
ATOM 780 N N . GLY A 1 104 ? -3.056 -4.943 1.492 1.00 96.88 104 GLY A N 1
ATOM 781 C CA . GLY A 1 104 ? -4.263 -5.562 2.038 1.00 96.88 104 GLY A CA 1
ATOM 782 C C . GLY A 1 104 ? -5.490 -4.647 1.993 1.00 96.88 104 GLY A C 1
ATOM 783 O O . GLY A 1 104 ? -5.524 -3.656 1.260 1.00 96.88 104 GLY A O 1
ATOM 784 N N . ILE A 1 105 ? -6.508 -5.009 2.778 1.00 97.75 105 ILE A N 1
ATOM 785 C CA . ILE A 1 105 ? -7.772 -4.274 2.894 1.00 97.75 105 ILE A CA 1
ATOM 786 C C . ILE A 1 105 ? -7.694 -3.327 4.089 1.00 97.75 105 ILE A C 1
ATOM 788 O O . ILE A 1 105 ? -7.335 -3.726 5.198 1.00 97.75 105 ILE A O 1
ATOM 792 N N . VAL A 1 106 ? -8.070 -2.072 3.872 1.00 96.81 106 VAL A N 1
ATOM 793 C CA . VAL A 1 106 ? -8.159 -1.055 4.919 1.00 96.81 106 VAL A CA 1
ATOM 794 C C . VAL A 1 106 ? -9.608 -0.942 5.367 1.00 96.81 106 VAL A C 1
ATOM 796 O O . VAL A 1 106 ? -10.484 -0.708 4.539 1.00 96.81 106 VAL A O 1
ATOM 799 N N . TYR A 1 107 ? -9.867 -1.063 6.668 1.00 97.62 107 TYR A N 1
ATOM 800 C CA . TYR A 1 107 ? -11.206 -0.930 7.245 1.00 97.62 107 TYR A CA 1
ATOM 801 C C . TYR A 1 107 ? -11.341 0.353 8.055 1.00 97.62 107 TYR A C 1
ATOM 803 O O . TYR A 1 107 ? -10.396 0.804 8.702 1.00 97.62 107 TYR A O 1
ATOM 811 N N . HIS A 1 108 ? -12.541 0.923 8.050 1.00 96.12 108 HIS A N 1
ATOM 812 C CA . HIS A 1 108 ? -12.894 1.993 8.968 1.00 96.12 108 HIS A CA 1
ATOM 813 C C . HIS A 1 108 ? -12.972 1.444 10.396 1.00 96.12 108 HIS A C 1
ATOM 815 O O . HIS A 1 108 ? -13.635 0.434 10.634 1.00 96.12 108 HIS A O 1
ATOM 821 N N . GLY A 1 109 ? -12.354 2.139 11.351 1.00 94.69 109 GLY A N 1
ATOM 822 C CA . GLY A 1 109 ? -12.456 1.814 12.768 1.00 94.69 109 GLY A CA 1
ATOM 823 C C . GLY A 1 109 ? -12.579 3.067 13.625 1.00 94.69 109 GLY A C 1
ATOM 824 O O . GLY A 1 109 ? -12.051 4.114 13.261 1.00 94.69 109 GLY A O 1
ATOM 825 N N . ASN A 1 110 ? -13.283 2.963 14.751 1.00 93.38 110 ASN A N 1
ATOM 826 C CA . ASN A 1 110 ? -13.423 4.058 15.705 1.00 93.38 110 ASN A CA 1
ATOM 827 C C . ASN A 1 110 ? -12.946 3.626 17.094 1.00 93.38 110 ASN A C 1
ATOM 829 O O . ASN A 1 110 ? -13.405 2.622 17.639 1.00 93.38 110 ASN A O 1
ATOM 833 N N . ILE A 1 111 ? -12.033 4.407 17.664 1.00 88.25 111 ILE A N 1
ATOM 834 C CA . ILE A 1 111 ? -11.507 4.212 19.011 1.00 88.25 111 ILE A CA 1
ATOM 835 C C . ILE A 1 111 ? -12.204 5.267 19.856 1.00 88.25 111 ILE A C 1
ATOM 837 O O . ILE A 1 111 ? -11.773 6.417 19.869 1.00 88.25 111 ILE A O 1
ATOM 841 N N . ASN A 1 112 ? -13.316 4.913 20.500 1.00 81.25 112 ASN A N 1
ATOM 842 C CA . ASN A 1 112 ? -13.966 5.836 21.427 1.00 81.25 112 ASN A CA 1
ATOM 843 C C . ASN A 1 112 ? -12.937 6.221 22.497 1.00 81.25 112 ASN A C 1
ATOM 845 O O . ASN A 1 112 ? -12.507 5.375 23.283 1.00 81.25 112 ASN A O 1
ATOM 849 N N . GLY A 1 113 ? -12.484 7.473 22.459 1.00 61.53 113 GLY A N 1
ATOM 850 C CA . GLY A 1 113 ? -11.605 8.031 23.472 1.00 61.53 113 GLY A CA 1
ATOM 851 C C . GLY A 1 113 ? -12.358 8.061 24.792 1.00 61.53 113 GLY A C 1
ATOM 852 O O . GLY A 1 113 ? -13.373 8.744 24.905 1.00 61.53 113 GLY A O 1
ATOM 853 N N . SER A 1 114 ? -11.888 7.277 25.753 1.00 45.69 114 SER A N 1
ATOM 854 C CA . SER A 1 114 ? -12.062 7.584 27.171 1.00 45.69 114 SER A CA 1
ATOM 855 C C . SER A 1 114 ? -11.173 8.762 27.539 1.00 45.69 114 SER A C 1
ATOM 857 O O . SER A 1 114 ? -9.978 8.680 27.155 1.00 45.69 114 SER A O 1
#

Organism: Noccaea caerulescens (NCBI:txid107243)

Secondary structure (DSSP, 8-state):
-------S------S-HHHHHHHHHHHHHHHHHHHHHHHHHHHHHTSS-----------------------------------HHHHHHHTTTTT-EEEEETTEEEE-------

Radius of gyration: 34.51 Å; chains: 1; bounding box: 70×68×77 Å

Foldseek 3Di:
DDDDPDPDDDDDPDDDVVVVVVVVVVVVVVVVVVVVVVVVVVVVVPPPDDDDDDDDDDDDDDDDDDDDDDPPPVVPPPPDDDDPVVVCVQQVNQPAWPDADPVGTDGHGDDPDD

pLDDT: mean 71.57, std 22.07, range [32.19, 98.25]